Protein AF-A0A4R6L8A7-F1 (afdb_monomer)

Nearest PDB structures (foldseek):
  3oio-assembly1_A  TM=9.070E-01  e=4.771E-02  Chromobacterium violaceum
  3lsg-assembly2_D  TM=8.585E-01  e=1.446E-01  Fusobacterium nucleatum subsp. nucleatum
  7r3w-assembly3_C  TM=7.250E-01  e=1.287E-01  Salmonella enterica subsp. enterica serovar Typhimurium
  7r3w-assembly4_D  TM=7.366E-01  e=5.868E-01  Salmonella enterica subsp. enterica serovar Typhimurium

Organism: NCBI:txid43595

Secondary structure (DSSP, 8-state):
-HHHHHHHHHHHHHHHHHHHHH--GGGHHHHHHHHHHHHH---HHHHHHHHHHHHHHHHHHHHHHHHHHHHHHHHHHHHHHHHHTTS---HHHHHHHTTS-HHHHHHHHHHHHSS-HHHHHHHHHHHHHHHHHHHS--

pLDDT: mean 83.93, std 10.98, range [46.59, 96.19]

Sequence (138 aa):
MEVKLFYSNLLTNIFNSFKTLLQTEKYLEEYEYYYYSILNETALSKIEQLFYDFVKMILDNIKNSNQNHSKVLIDQALNYIESNYDQKISLENVANELNISKNYLCNVFKDEIGENTTTYINKLRVDKAKQLLLEKKL

Mean predicted aligned error: 10.34 Å

Solvent-accessible surface area (backbone atoms only — not comparable to full-atom values): 7883 Å² total; per-residue (Å²): 114,68,68,59,53,50,54,52,52,49,51,51,51,52,46,54,56,45,45,68,72,62,76,53,76,88,54,53,67,64,48,50,51,53,55,55,51,46,70,74,52,84,54,64,73,58,44,54,48,54,50,50,53,52,53,49,53,52,54,53,49,52,52,53,51,49,52,52,50,49,50,54,52,44,54,53,48,51,53,53,43,71,75,37,59,91,52,97,71,48,69,62,55,52,16,57,75,70,74,46,55,54,68,56,48,48,49,50,37,28,73,75,71,71,44,50,65,69,59,51,52,53,51,52,45,54,52,53,51,54,50,52,54,65,71,53,69,127

Radius of gyration: 23.97 Å; Cα contacts (8 Å, |Δi|>4): 63; chains: 1; bounding box: 62×23×65 Å

Foldseek 3Di:
DVVLVVLLVVLVVVVVVLCVVPVDPVCVVVSVVLNVQSNPDDDPVVNVVSSVVVVVVSVVVVVVVVLVVLVVLLVQLVVVLVVDLVDPDDLVNSCVVSVHDSVVQQVSCCVVVVDGPVVVSVVSVVVVVVVVVVVPDD

Structure (mmCIF, N/CA/C/O backbone):
data_AF-A0A4R6L8A7-F1
#
_entry.id   AF-A0A4R6L8A7-F1
#
loop_
_atom_site.group_PDB
_atom_site.id
_atom_site.type_symbol
_atom_site.label_atom_id
_atom_site.label_alt_id
_atom_site.label_comp_id
_atom_site.label_asym_id
_atom_site.label_entity_id
_atom_site.label_seq_id
_atom_site.pdbx_PDB_ins_code
_atom_site.Cartn_x
_atom_site.Cartn_y
_atom_site.Cartn_z
_atom_site.occupancy
_atom_site.B_iso_or_equiv
_atom_site.auth_seq_id
_atom_site.auth_comp_id
_atom_site.auth_asym_id
_atom_site.auth_atom_id
_atom_site.pdbx_PDB_model_num
ATOM 1 N N . MET A 1 1 ? 26.151 1.007 -34.332 1.00 61.69 1 MET A N 1
ATOM 2 C CA . MET A 1 1 ? 26.676 0.039 -33.341 1.00 61.69 1 MET A CA 1
ATOM 3 C C . MET A 1 1 ? 26.624 0.629 -31.932 1.00 61.69 1 MET A C 1
ATOM 5 O O . MET A 1 1 ? 26.043 0.002 -31.060 1.00 61.69 1 MET A O 1
ATOM 9 N N . GLU A 1 2 ? 27.102 1.860 -31.728 1.00 74.31 2 GLU A N 1
ATOM 10 C CA . GLU A 1 2 ? 27.113 2.542 -30.417 1.00 74.31 2 GLU A CA 1
ATOM 11 C C . GLU A 1 2 ? 25.723 2.797 -29.811 1.00 74.31 2 GLU A C 1
ATOM 13 O O . GLU A 1 2 ? 25.517 2.549 -28.628 1.00 74.31 2 GLU A O 1
ATOM 18 N N . VAL A 1 3 ? 24.736 3.197 -30.621 1.00 70.06 3 VAL A N 1
ATOM 19 C CA . VAL A 1 3 ? 23.371 3.478 -30.132 1.00 70.06 3 VAL A CA 1
ATOM 20 C C . VAL A 1 3 ? 22.707 2.229 -29.536 1.00 70.06 3 VAL A C 1
ATOM 22 O O . VAL A 1 3 ? 22.143 2.287 -28.449 1.00 70.06 3 VAL A O 1
ATOM 25 N N . LYS A 1 4 ? 22.831 1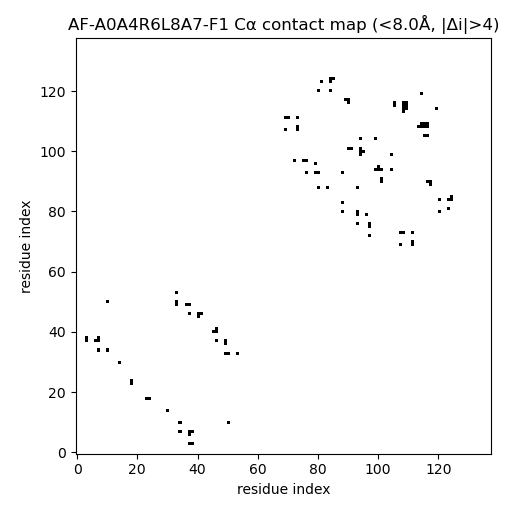.065 -30.189 1.00 68.62 4 LYS A N 1
ATOM 26 C CA . LYS A 1 4 ? 22.287 -0.203 -29.667 1.00 68.62 4 LYS A CA 1
ATOM 27 C C . LYS A 1 4 ? 22.945 -0.617 -28.351 1.00 68.62 4 LYS A C 1
ATOM 29 O O . LYS A 1 4 ? 22.259 -1.050 -27.431 1.00 68.62 4 LYS A O 1
ATOM 34 N N . LEU A 1 5 ? 24.269 -0.470 -28.269 1.00 73.56 5 LEU A N 1
ATOM 35 C CA . LEU A 1 5 ? 25.027 -0.752 -27.051 1.00 73.56 5 LEU A CA 1
ATOM 36 C C . LEU A 1 5 ? 24.579 0.157 -25.903 1.00 73.56 5 LEU A C 1
ATOM 38 O O . LEU A 1 5 ? 24.397 -0.323 -24.789 1.00 73.56 5 LEU A O 1
ATOM 42 N N . PHE A 1 6 ? 24.325 1.439 -26.181 1.00 80.06 6 PHE A N 1
ATOM 43 C CA . PHE A 1 6 ? 23.796 2.375 -25.193 1.00 80.06 6 PHE A CA 1
ATOM 44 C C . PHE A 1 6 ? 22.434 1.926 -24.639 1.00 80.06 6 PHE A C 1
ATOM 46 O O . PHE A 1 6 ? 22.303 1.783 -23.424 1.00 80.06 6 PHE A O 1
ATOM 53 N N . TYR A 1 7 ? 21.450 1.625 -25.497 1.00 72.06 7 TYR A N 1
ATOM 54 C CA . TYR A 1 7 ? 20.127 1.165 -25.041 1.00 72.06 7 TYR A CA 1
ATOM 55 C C . TYR A 1 7 ? 20.186 -0.188 -24.321 1.00 72.06 7 TYR A C 1
ATOM 57 O O . TYR A 1 7 ? 19.544 -0.349 -23.288 1.00 72.06 7 TYR A O 1
ATOM 65 N N . SER A 1 8 ? 20.993 -1.139 -24.801 1.00 70.44 8 SER A N 1
ATOM 66 C CA . SER A 1 8 ? 21.203 -2.432 -24.131 1.00 70.44 8 SER A CA 1
ATOM 67 C C . SER A 1 8 ? 21.784 -2.261 -22.724 1.00 70.44 8 SER A C 1
ATOM 69 O O . SER A 1 8 ? 21.304 -2.872 -21.766 1.00 70.44 8 SER A O 1
ATOM 71 N N . ASN A 1 9 ? 22.801 -1.407 -22.576 1.00 79.38 9 ASN A N 1
ATOM 72 C CA . ASN A 1 9 ? 23.407 -1.120 -21.276 1.00 79.38 9 ASN A CA 1
ATOM 73 C C . ASN A 1 9 ? 22.423 -0.399 -20.352 1.00 79.38 9 ASN A C 1
ATOM 75 O O . ASN A 1 9 ? 22.344 -0.713 -19.166 1.00 79.38 9 ASN A O 1
ATOM 79 N N . LEU A 1 10 ? 21.639 0.534 -20.896 1.00 79.50 10 LEU A N 1
ATOM 80 C CA . LEU A 1 10 ? 20.614 1.248 -20.147 1.00 79.50 10 LEU A CA 1
ATOM 81 C C . LEU A 1 10 ? 19.529 0.293 -19.630 1.00 79.50 10 LEU A C 1
ATOM 83 O O . LEU A 1 10 ? 19.220 0.330 -18.443 1.00 79.50 10 LEU A O 1
ATOM 87 N N . LEU A 1 11 ? 19.009 -0.602 -20.477 1.00 74.31 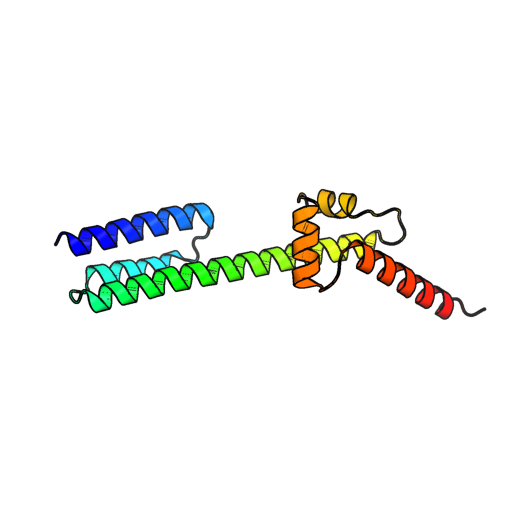11 LEU A N 1
ATOM 88 C CA . LEU A 1 11 ? 18.050 -1.642 -20.079 1.00 74.31 11 LEU A CA 1
ATOM 89 C C . LEU A 1 11 ? 18.614 -2.555 -18.996 1.00 74.31 11 LEU A C 1
ATOM 91 O O . LEU A 1 11 ? 17.932 -2.818 -18.013 1.00 74.31 11 LEU A O 1
ATOM 95 N N . THR A 1 12 ? 19.863 -2.999 -19.157 1.00 74.19 12 THR A N 1
ATOM 96 C CA . THR A 1 12 ? 20.536 -3.872 -18.187 1.00 74.19 12 THR A CA 1
ATOM 97 C C . THR A 1 12 ? 20.662 -3.185 -16.830 1.00 74.19 12 THR A C 1
ATOM 99 O O . THR A 1 12 ? 20.364 -3.782 -15.798 1.00 74.19 12 THR A O 1
ATOM 102 N N . ASN A 1 13 ? 21.046 -1.906 -16.818 1.00 80.38 13 ASN A N 1
ATOM 103 C CA . ASN A 1 13 ? 21.145 -1.124 -15.589 1.00 80.38 13 ASN A CA 1
ATOM 104 C C . ASN A 1 13 ? 19.778 -0.917 -14.935 1.00 80.38 13 ASN A C 1
ATOM 106 O O . ASN A 1 13 ? 19.635 -1.176 -13.743 1.00 80.38 13 ASN A O 1
ATOM 110 N N . ILE A 1 14 ? 18.771 -0.515 -15.717 1.00 77.31 14 ILE A N 1
ATOM 111 C CA . ILE A 1 14 ? 17.393 -0.344 -15.242 1.00 77.31 14 ILE A CA 1
ATOM 112 C C . ILE A 1 14 ? 16.888 -1.655 -14.634 1.00 77.31 14 ILE A C 1
ATOM 114 O O . ILE A 1 14 ? 16.425 -1.667 -13.495 1.00 77.31 14 ILE A O 1
ATOM 118 N N . PHE A 1 15 ? 17.040 -2.774 -15.339 1.00 72.19 15 PHE A N 1
ATOM 119 C CA . PHE A 1 15 ? 16.596 -4.077 -14.861 1.00 72.19 15 PHE A CA 1
ATOM 120 C C . PHE A 1 15 ? 17.325 -4.525 -13.597 1.00 72.19 15 PHE A C 1
ATOM 122 O O . PHE A 1 15 ? 16.676 -4.973 -12.659 1.00 72.19 15 PHE A O 1
ATOM 129 N N . ASN A 1 16 ? 18.645 -4.352 -13.515 1.00 70.88 16 ASN A N 1
ATOM 130 C CA . ASN A 1 16 ? 19.400 -4.680 -12.305 1.00 70.88 16 ASN A CA 1
ATOM 131 C C . ASN A 1 16 ? 18.957 -3.827 -11.104 1.00 70.88 16 ASN A C 1
ATOM 133 O O . ASN A 1 16 ? 18.794 -4.355 -9.998 1.00 70.88 16 ASN A O 1
ATOM 137 N N . SER A 1 17 ? 18.700 -2.530 -11.313 1.00 73.69 17 SER A N 1
ATOM 138 C CA . SER A 1 17 ? 18.144 -1.655 -10.276 1.00 73.69 17 SER A CA 1
ATOM 139 C C . SER A 1 17 ? 16.752 -2.116 -9.832 1.00 73.69 17 SER A C 1
ATOM 141 O O . SER A 1 17 ? 16.488 -2.190 -8.633 1.00 73.69 17 SER A O 1
ATOM 143 N N . PHE A 1 18 ? 15.883 -2.503 -10.769 1.00 69.75 18 PHE A N 1
ATOM 144 C CA . PHE A 1 18 ? 14.534 -2.979 -10.453 1.00 69.75 18 PHE A CA 1
ATOM 145 C C . PHE A 1 18 ? 14.505 -4.364 -9.812 1.00 69.75 18 PHE A C 1
ATOM 147 O O . PHE A 1 18 ? 13.778 -4.560 -8.843 1.00 69.75 18 PHE A O 1
ATOM 154 N N . LYS A 1 19 ? 15.328 -5.306 -10.278 1.00 67.00 19 LYS A N 1
ATOM 155 C CA . LYS A 1 19 ? 15.486 -6.638 -9.679 1.00 67.00 19 LYS A CA 1
ATOM 156 C C . LYS A 1 19 ? 15.902 -6.534 -8.213 1.00 67.00 19 LYS A C 1
ATOM 158 O O . LYS A 1 19 ? 15.356 -7.237 -7.368 1.00 67.00 19 LYS A O 1
ATOM 163 N N . THR A 1 20 ? 16.823 -5.617 -7.912 1.00 65.88 20 THR A N 1
ATOM 164 C CA . THR A 1 20 ? 17.252 -5.329 -6.536 1.00 65.88 20 THR A CA 1
ATOM 165 C C . THR A 1 20 ? 16.103 -4.769 -5.692 1.00 65.88 20 THR A C 1
ATOM 167 O O . THR A 1 20 ? 15.948 -5.150 -4.535 1.00 65.88 20 THR A O 1
ATOM 170 N N . LEU A 1 21 ? 15.280 -3.889 -6.269 1.00 62.53 21 LEU A N 1
ATOM 171 C CA . LEU A 1 21 ? 14.192 -3.205 -5.566 1.00 62.53 21 LEU A CA 1
ATOM 172 C C . LEU A 1 21 ? 12.950 -4.088 -5.348 1.00 62.53 21 LEU A C 1
ATOM 174 O O . LEU A 1 21 ? 12.277 -3.951 -4.333 1.00 62.53 21 LEU A O 1
ATOM 178 N N . LEU A 1 22 ? 12.646 -4.988 -6.287 1.00 59.16 22 LEU A N 1
ATOM 179 C CA . LEU A 1 22 ? 11.411 -5.779 -6.295 1.00 59.16 22 LEU A CA 1
ATOM 180 C C . LEU A 1 22 ? 11.588 -7.226 -5.816 1.00 59.16 22 LEU A C 1
ATOM 182 O O . LEU A 1 22 ? 10.581 -7.915 -5.691 1.00 59.16 22 LEU A O 1
ATOM 186 N N . GLN A 1 23 ? 12.818 -7.701 -5.577 1.00 59.94 23 GLN A N 1
ATOM 187 C CA . GLN A 1 23 ? 13.136 -9.041 -5.041 1.00 59.94 23 GLN A CA 1
ATOM 188 C C . GLN A 1 23 ? 12.358 -10.210 -5.690 1.00 59.94 23 GLN A C 1
ATOM 190 O O . GLN A 1 23 ? 12.026 -11.190 -5.028 1.00 59.94 23 GLN A O 1
ATOM 195 N N . THR A 1 24 ? 12.016 -10.119 -6.976 1.00 58.66 24 THR A N 1
ATOM 196 C CA . THR A 1 24 ? 11.054 -11.033 -7.614 1.00 58.66 24 THR A CA 1
ATOM 197 C C . THR A 1 24 ? 11.592 -11.601 -8.922 1.00 58.66 24 THR A C 1
ATOM 199 O O . THR A 1 24 ? 11.956 -10.868 -9.838 1.00 58.66 24 THR A O 1
ATOM 202 N N . GLU A 1 25 ? 11.598 -12.933 -9.027 1.00 60.53 25 GLU A N 1
ATOM 203 C CA . GLU A 1 25 ? 11.981 -13.676 -10.242 1.00 60.53 25 GLU A CA 1
ATOM 204 C C . GLU A 1 25 ? 10.907 -13.629 -11.340 1.00 60.53 25 GLU A C 1
ATOM 206 O O . GLU A 1 25 ? 11.200 -13.867 -12.507 1.00 60.53 25 GLU A O 1
ATOM 211 N N . LYS A 1 26 ? 9.675 -13.245 -10.979 1.00 65.06 26 LYS A N 1
ATOM 212 C CA . LYS A 1 26 ? 8.489 -13.199 -11.851 1.00 65.06 26 LYS A CA 1
ATOM 213 C C . LYS A 1 26 ? 8.676 -12.386 -13.145 1.00 65.06 26 LYS A C 1
ATOM 215 O O . LYS A 1 26 ? 7.949 -12.610 -14.102 1.00 65.06 26 LYS A O 1
ATOM 220 N N . TYR A 1 27 ? 9.630 -11.458 -13.180 1.00 66.62 27 TYR A N 1
ATOM 221 C CA . TYR A 1 27 ? 9.797 -10.486 -14.268 1.00 66.62 27 TYR A CA 1
ATOM 222 C C . TYR A 1 27 ? 10.979 -10.790 -15.206 1.00 66.62 27 TYR A C 1
ATOM 224 O O . TYR A 1 27 ? 11.301 -9.977 -16.072 1.00 66.62 27 TYR A O 1
ATOM 232 N N . LEU A 1 28 ? 11.648 -11.937 -15.030 1.00 67.44 28 LEU A N 1
ATOM 233 C CA . LEU A 1 28 ? 12.799 -12.334 -15.852 1.00 67.44 28 LEU A CA 1
ATOM 234 C C . LEU A 1 28 ? 12.414 -12.583 -17.319 1.00 67.44 28 LEU A C 1
ATOM 236 O O . LEU A 1 28 ? 13.098 -12.082 -18.208 1.00 67.44 28 LEU A O 1
ATOM 240 N N . GLU A 1 29 ? 11.300 -13.272 -17.577 1.00 71.62 29 GLU A N 1
ATOM 241 C CA . GLU A 1 29 ? 10.846 -13.592 -18.942 1.00 71.62 29 GLU A CA 1
ATOM 242 C C . GLU A 1 29 ? 10.456 -12.336 -19.739 1.00 71.62 29 GLU A C 1
ATOM 244 O O . GLU A 1 29 ? 10.831 -12.175 -20.902 1.00 71.62 29 GLU A O 1
ATOM 249 N N . GLU A 1 30 ? 9.749 -11.400 -19.098 1.00 74.69 30 GLU A N 1
ATOM 250 C CA . GLU A 1 30 ? 9.364 -10.124 -19.712 1.00 74.69 30 GLU A CA 1
ATOM 251 C C . GLU A 1 30 ? 10.602 -9.284 -20.054 1.00 74.69 30 GLU A C 1
ATOM 253 O O . GLU A 1 30 ? 10.678 -8.697 -21.132 1.00 74.69 30 GLU A O 1
ATOM 258 N N . TYR A 1 31 ? 11.613 -9.263 -19.181 1.00 77.56 31 TYR A N 1
ATOM 259 C CA . TYR A 1 31 ? 12.869 -8.567 -19.454 1.00 77.56 31 TYR A CA 1
ATOM 260 C C . TYR A 1 31 ? 13.639 -9.171 -20.628 1.00 77.56 31 TYR A C 1
ATOM 262 O O . TYR A 1 31 ? 14.106 -8.429 -21.496 1.00 77.56 31 TYR A O 1
ATOM 270 N N . GLU A 1 32 ? 13.754 -10.499 -20.675 1.00 78.56 32 GLU A N 1
ATOM 271 C CA . GLU A 1 32 ? 14.417 -11.186 -21.781 1.00 78.56 32 GLU A CA 1
ATOM 272 C C . GLU A 1 32 ? 13.759 -10.829 -23.117 1.00 78.56 32 GLU A C 1
ATOM 274 O O . GLU A 1 32 ? 14.464 -10.493 -24.071 1.00 78.56 32 GLU A O 1
ATOM 279 N N . TYR A 1 33 ? 12.424 -10.776 -23.174 1.00 85.94 33 TYR A N 1
ATOM 280 C CA . TYR A 1 33 ? 11.703 -10.331 -24.368 1.00 85.94 33 TYR A CA 1
ATOM 281 C C . TYR A 1 33 ? 12.147 -8.939 -24.849 1.00 85.94 33 TYR A C 1
ATOM 283 O O . TYR A 1 33 ? 12.493 -8.779 -26.026 1.00 85.94 33 TYR A O 1
ATOM 291 N N . TYR A 1 34 ? 12.179 -7.931 -23.969 1.00 83.88 34 TYR A N 1
ATOM 292 C CA . TYR A 1 34 ? 12.578 -6.569 -24.353 1.00 83.88 34 TYR A CA 1
ATOM 293 C C . TYR A 1 34 ? 14.063 -6.481 -24.718 1.00 83.88 34 TYR A C 1
ATOM 295 O O . TYR A 1 34 ? 14.414 -5.810 -25.692 1.00 83.88 34 TYR A O 1
ATOM 303 N N . TYR A 1 35 ? 14.928 -7.193 -23.993 1.00 80.75 35 TYR A N 1
ATOM 304 C CA . TYR A 1 35 ? 16.359 -7.266 -24.276 1.00 80.75 35 TYR A CA 1
ATOM 305 C C . TYR A 1 35 ? 16.628 -7.838 -25.676 1.00 80.75 35 TYR A C 1
ATOM 307 O O . TYR A 1 35 ? 17.284 -7.193 -26.499 1.00 80.75 35 TYR A O 1
ATOM 315 N N . TYR A 1 36 ? 16.054 -9.003 -25.997 1.00 82.81 36 TYR A N 1
ATOM 316 C CA . TYR A 1 36 ? 16.217 -9.627 -27.312 1.00 82.81 36 TYR A CA 1
ATOM 317 C C . TYR A 1 36 ? 15.549 -8.823 -28.433 1.00 82.81 36 TYR A C 1
ATOM 319 O O . TYR A 1 36 ? 16.106 -8.728 -29.530 1.00 82.81 36 TYR A O 1
ATOM 327 N N . SER A 1 37 ? 14.394 -8.203 -28.177 1.00 85.56 37 SER A N 1
ATOM 328 C CA . SER A 1 37 ? 13.712 -7.359 -29.167 1.00 85.56 37 SER A CA 1
ATOM 329 C C . SER A 1 37 ? 14.550 -6.131 -29.536 1.00 85.56 37 SER A C 1
ATOM 331 O O . SER A 1 37 ? 14.670 -5.798 -30.712 1.00 85.56 37 SER A O 1
ATOM 333 N N . ILE A 1 38 ? 15.199 -5.490 -28.558 1.00 81.38 38 ILE A N 1
ATOM 334 C CA . ILE A 1 38 ? 16.028 -4.297 -28.789 1.00 81.38 38 ILE A CA 1
ATOM 335 C C . ILE A 1 38 ? 17.370 -4.642 -29.449 1.00 81.38 38 ILE A C 1
ATOM 337 O O . ILE A 1 38 ? 17.841 -3.891 -30.306 1.00 81.38 38 ILE A O 1
ATOM 341 N N . LEU A 1 39 ? 17.974 -5.789 -29.122 1.00 80.00 39 LEU A N 1
ATOM 342 C CA . LEU A 1 39 ? 19.200 -6.242 -29.791 1.00 80.00 39 LEU A CA 1
ATOM 343 C C . LEU A 1 39 ? 18.987 -6.493 -31.293 1.00 80.00 39 LEU A C 1
ATOM 345 O O . LEU A 1 39 ? 19.816 -6.085 -32.121 1.00 80.00 39 LEU A O 1
ATOM 349 N N . ASN A 1 40 ? 17.866 -7.128 -31.642 1.00 84.00 40 ASN A N 1
ATOM 350 C CA . 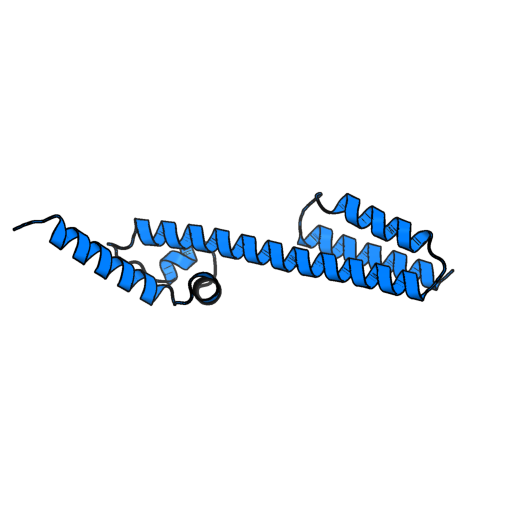ASN A 1 40 ? 17.563 -7.539 -33.013 1.00 84.00 40 ASN A CA 1
ATOM 351 C C . ASN A 1 40 ? 16.946 -6.425 -33.876 1.00 84.00 40 ASN A C 1
ATOM 353 O O . ASN A 1 40 ? 16.999 -6.506 -35.102 1.00 84.00 40 ASN A O 1
ATOM 357 N N . GLU A 1 41 ? 16.430 -5.354 -33.277 1.00 83.50 41 GLU A N 1
ATOM 358 C CA . GLU A 1 41 ? 15.814 -4.243 -34.007 1.00 83.50 41 GLU A CA 1
ATOM 359 C C . GLU A 1 41 ? 16.851 -3.266 -34.587 1.00 83.50 41 GLU A C 1
ATOM 361 O O . GLU A 1 41 ? 17.899 -3.026 -33.995 1.00 83.50 41 GLU A O 1
ATOM 366 N N . THR A 1 42 ? 16.595 -2.686 -35.760 1.00 82.50 42 THR A N 1
ATOM 367 C CA . THR A 1 42 ? 17.492 -1.723 -36.432 1.00 82.50 42 THR A CA 1
ATOM 368 C C . THR A 1 42 ? 16.891 -0.331 -36.578 1.00 82.50 42 THR A C 1
ATOM 370 O O . THR A 1 42 ? 17.642 0.643 -36.657 1.00 82.50 42 THR A O 1
ATOM 373 N N . ALA A 1 43 ? 15.563 -0.219 -36.565 1.00 87.94 43 ALA A N 1
ATOM 374 C CA . ALA A 1 43 ? 14.869 1.053 -36.620 1.00 87.94 43 ALA A CA 1
ATOM 375 C C . ALA A 1 43 ? 14.881 1.733 -35.245 1.00 87.94 43 ALA A C 1
ATOM 377 O O . ALA A 1 43 ? 14.325 1.215 -34.275 1.00 87.94 43 ALA A O 1
ATOM 378 N N . LEU A 1 44 ? 15.473 2.930 -35.170 1.00 81.75 44 LEU A N 1
ATOM 379 C CA . LEU A 1 44 ? 15.553 3.703 -33.925 1.00 81.75 44 LEU A CA 1
ATOM 380 C C . LEU A 1 44 ? 14.168 3.962 -33.318 1.00 81.75 44 LEU A C 1
ATOM 382 O O . LEU A 1 44 ? 13.980 3.738 -32.130 1.00 81.75 44 LEU A O 1
ATOM 386 N N . SER A 1 45 ? 13.186 4.329 -34.141 1.00 87.06 45 SER A N 1
ATOM 387 C CA . SER A 1 45 ? 11.809 4.572 -33.692 1.00 87.06 45 SER A CA 1
ATOM 388 C C . SER A 1 45 ? 11.181 3.354 -33.011 1.00 87.06 45 SER A C 1
ATOM 390 O O . SER A 1 45 ? 10.415 3.486 -32.058 1.00 87.06 45 SER A O 1
ATOM 392 N N . LYS A 1 46 ? 11.516 2.143 -33.470 1.00 86.88 46 LYS A N 1
ATOM 393 C CA . LYS A 1 46 ? 11.009 0.911 -32.870 1.00 86.88 46 LYS A CA 1
ATOM 394 C C . LYS A 1 46 ? 11.735 0.576 -31.567 1.00 86.88 46 LYS A C 1
ATOM 396 O O . LYS A 1 46 ? 11.085 0.126 -30.628 1.00 86.88 46 LYS A O 1
ATOM 401 N N . ILE A 1 47 ? 13.037 0.856 -31.484 1.00 83.62 47 ILE A N 1
ATOM 402 C CA . ILE A 1 47 ? 13.817 0.751 -30.239 1.00 83.62 47 ILE A CA 1
ATOM 403 C C . ILE A 1 47 ? 13.272 1.716 -29.178 1.00 83.62 47 ILE A C 1
ATOM 405 O O . ILE A 1 47 ? 13.066 1.310 -28.036 1.00 83.62 47 ILE A O 1
ATOM 409 N N . GLU A 1 48 ? 12.988 2.965 -29.553 1.00 84.19 48 GLU A N 1
ATOM 410 C CA . GLU A 1 48 ? 12.391 3.967 -28.661 1.00 84.19 48 GLU A CA 1
ATOM 411 C C . GLU A 1 48 ? 11.033 3.508 -28.127 1.00 84.19 48 GLU A C 1
ATOM 413 O O . GLU A 1 48 ? 10.785 3.585 -26.923 1.00 84.19 48 GLU A O 1
ATOM 418 N N . GLN A 1 49 ? 10.182 2.962 -29.001 1.00 88.12 49 GLN A N 1
ATOM 419 C CA . GLN A 1 49 ? 8.880 2.437 -28.599 1.00 88.12 49 GLN A CA 1
ATOM 420 C C . GLN A 1 49 ? 9.009 1.254 -27.628 1.00 88.12 49 GLN A C 1
ATOM 422 O O . GLN A 1 49 ? 8.360 1.246 -26.586 1.00 88.12 49 GLN A O 1
ATOM 427 N N . LEU A 1 50 ? 9.877 0.282 -27.932 1.00 86.50 50 LEU A N 1
ATOM 428 C CA . LEU A 1 50 ? 10.117 -0.875 -27.060 1.00 86.50 50 LEU A CA 1
ATOM 429 C C . LEU A 1 50 ? 10.631 -0.448 -25.679 1.00 86.50 50 LEU A C 1
ATOM 431 O O . LEU A 1 50 ? 10.220 -1.007 -24.665 1.00 86.50 50 LEU A O 1
ATOM 435 N N . PHE A 1 51 ? 11.502 0.561 -25.630 1.00 82.00 51 PHE A N 1
ATOM 436 C CA . PHE A 1 51 ? 12.000 1.108 -24.373 1.00 82.00 51 PHE A CA 1
ATOM 437 C C . PHE A 1 51 ? 10.893 1.805 -23.570 1.00 82.00 51 PHE A C 1
ATOM 439 O O . PHE A 1 51 ? 10.786 1.602 -22.360 1.00 82.00 51 PHE A O 1
ATOM 446 N N . TYR A 1 52 ? 10.051 2.601 -24.234 1.00 86.50 52 TYR A N 1
ATOM 447 C CA . TYR A 1 52 ? 8.903 3.243 -23.597 1.00 86.50 52 TYR A CA 1
ATOM 448 C C . TYR A 1 52 ? 7.944 2.212 -22.986 1.00 86.50 52 TYR A C 1
ATOM 450 O O . TYR A 1 52 ? 7.559 2.344 -21.822 1.00 86.50 52 TYR A O 1
ATOM 458 N N . ASP A 1 53 ? 7.601 1.169 -23.744 1.00 89.19 53 ASP A N 1
ATOM 459 C CA . ASP A 1 53 ? 6.684 0.117 -23.301 1.00 89.19 53 ASP A CA 1
ATOM 460 C C . ASP A 1 53 ? 7.248 -0.646 -22.091 1.00 89.19 53 ASP A C 1
ATOM 462 O O . ASP A 1 53 ? 6.530 -0.877 -21.115 1.00 89.19 53 ASP A O 1
ATOM 466 N N . PHE A 1 54 ? 8.555 -0.933 -22.093 1.00 82.88 54 PHE A N 1
ATOM 467 C CA . PHE A 1 54 ? 9.251 -1.540 -20.957 1.00 82.88 54 PHE A CA 1
ATOM 468 C C . PHE A 1 54 ? 9.176 -0.678 -19.688 1.00 82.88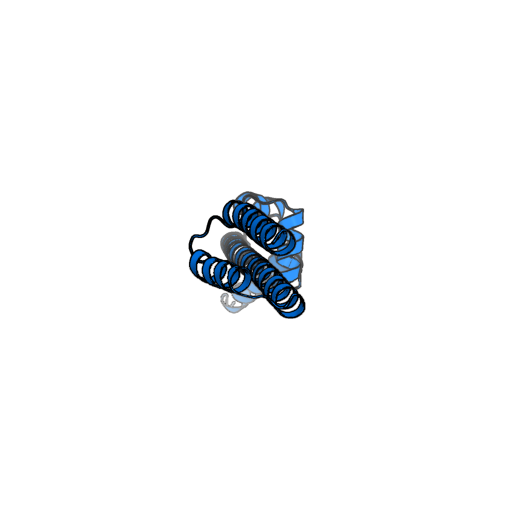 54 PHE A C 1
ATOM 470 O O . PHE A 1 54 ? 8.797 -1.166 -18.621 1.00 82.88 54 PHE A O 1
ATOM 477 N N . VAL A 1 55 ? 9.495 0.618 -19.787 1.00 82.38 55 VAL A N 1
ATOM 478 C CA . VAL A 1 55 ? 9.426 1.537 -18.637 1.00 82.38 55 VAL A CA 1
ATOM 479 C C . VAL A 1 55 ? 7.992 1.654 -18.121 1.00 82.38 55 VAL A C 1
ATOM 481 O O . VAL A 1 55 ? 7.770 1.624 -16.910 1.00 82.38 55 VAL A O 1
ATOM 484 N N . LYS A 1 56 ? 7.007 1.752 -19.017 1.00 86.56 56 LYS A N 1
ATOM 485 C CA . LYS A 1 56 ? 5.593 1.839 -18.646 1.00 86.56 56 LYS A CA 1
ATOM 486 C C . LYS A 1 56 ? 5.124 0.595 -17.890 1.00 86.56 56 LYS A C 1
ATOM 488 O O . LYS A 1 56 ? 4.530 0.730 -16.824 1.00 86.56 56 LYS A O 1
ATOM 493 N N . MET A 1 57 ? 5.454 -0.592 -18.395 1.00 84.69 57 MET A N 1
ATOM 494 C CA . MET A 1 57 ? 5.163 -1.868 -17.737 1.00 84.69 57 MET A CA 1
ATOM 495 C C . MET A 1 57 ? 5.733 -1.912 -16.313 1.00 84.69 57 MET A C 1
ATOM 497 O O . MET A 1 57 ? 5.027 -2.274 -15.372 1.00 84.69 57 MET A O 1
ATOM 501 N N . ILE A 1 58 ? 6.986 -1.484 -16.129 1.00 79.31 58 ILE A N 1
ATOM 502 C CA . ILE A 1 58 ? 7.606 -1.410 -14.801 1.00 79.31 58 ILE A CA 1
ATOM 503 C C . ILE A 1 58 ? 6.831 -0.464 -13.876 1.00 79.31 58 ILE A C 1
ATOM 505 O O . ILE A 1 58 ? 6.533 -0.823 -12.737 1.00 79.31 58 ILE A O 1
ATOM 509 N N . LEU A 1 59 ? 6.489 0.737 -14.349 1.00 81.56 59 LEU A N 1
ATOM 510 C CA . LEU A 1 59 ? 5.757 1.722 -13.548 1.00 81.56 59 LEU A CA 1
ATOM 511 C C . LEU A 1 59 ? 4.381 1.207 -13.116 1.00 81.56 59 LEU A C 1
ATOM 513 O O . LEU A 1 59 ? 3.978 1.419 -11.970 1.00 81.56 59 LEU A O 1
ATOM 517 N N . ASP A 1 60 ? 3.673 0.523 -14.009 1.00 83.38 60 ASP A N 1
ATOM 518 C CA . ASP A 1 60 ? 2.369 -0.060 -13.707 1.00 83.38 60 ASP A CA 1
ATOM 519 C C . ASP A 1 60 ? 2.500 -1.203 -12.687 1.00 83.38 60 ASP A C 1
ATOM 521 O O . ASP A 1 60 ? 1.719 -1.280 -11.737 1.00 83.38 60 ASP A O 1
ATOM 525 N N . ASN A 1 61 ? 3.551 -2.020 -12.785 1.00 77.25 61 ASN A N 1
ATOM 526 C CA . ASN A 1 61 ? 3.833 -3.074 -11.811 1.00 77.25 61 ASN A CA 1
ATOM 527 C C . ASN A 1 61 ? 4.156 -2.527 -10.410 1.00 77.25 61 ASN A C 1
ATOM 529 O O . ASN A 1 61 ? 3.648 -3.064 -9.426 1.00 77.25 61 ASN A O 1
ATOM 533 N N . ILE A 1 62 ? 4.920 -1.434 -10.300 1.00 75.38 62 ILE A N 1
ATOM 534 C CA . ILE A 1 62 ? 5.192 -0.768 -9.009 1.00 75.38 62 ILE A CA 1
ATOM 535 C C . ILE A 1 62 ? 3.904 -0.218 -8.392 1.00 75.38 62 ILE A C 1
ATOM 537 O O . ILE A 1 62 ? 3.681 -0.324 -7.185 1.00 75.38 62 ILE A O 1
ATOM 541 N N . LYS A 1 63 ? 3.033 0.384 -9.208 1.00 77.62 63 LYS A N 1
ATOM 542 C CA . LYS A 1 63 ? 1.735 0.870 -8.724 1.00 77.62 63 LYS A CA 1
ATOM 543 C C . LYS A 1 63 ? 0.887 -0.282 -8.198 1.00 77.62 63 LYS A C 1
ATOM 545 O O . LYS A 1 63 ? 0.353 -0.177 -7.097 1.00 77.62 63 LYS A O 1
ATOM 550 N N . ASN A 1 64 ? 0.821 -1.385 -8.937 1.00 73.88 64 ASN A N 1
ATOM 551 C CA . ASN A 1 64 ? 0.058 -2.564 -8.538 1.00 73.88 64 ASN A CA 1
ATOM 552 C C . ASN A 1 64 ? 0.626 -3.215 -7.265 1.00 73.88 64 ASN A C 1
ATOM 554 O O . ASN A 1 64 ? -0.141 -3.618 -6.392 1.00 73.88 64 ASN A O 1
ATOM 558 N N . SER A 1 65 ? 1.954 -3.284 -7.107 1.00 71.25 65 SER A N 1
ATOM 559 C CA . SER A 1 65 ? 2.569 -3.807 -5.879 1.00 71.25 65 SER A CA 1
ATOM 560 C C . SER A 1 65 ? 2.288 -2.914 -4.674 1.00 71.25 65 SER A C 1
ATOM 562 O O . SER A 1 65 ? 1.948 -3.426 -3.610 1.00 71.25 65 SER A O 1
ATOM 564 N N . ASN A 1 66 ? 2.369 -1.590 -4.841 1.00 70.19 66 ASN A N 1
ATOM 565 C CA . ASN A 1 66 ? 2.073 -0.638 -3.771 1.00 70.19 66 ASN A CA 1
ATOM 566 C C . ASN A 1 66 ? 0.597 -0.679 -3.365 1.00 70.19 66 ASN A C 1
ATOM 568 O O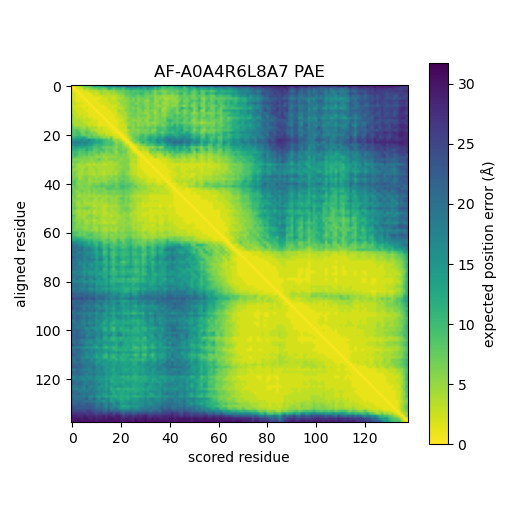 . ASN A 1 66 ? 0.308 -0.669 -2.176 1.00 70.19 66 ASN A O 1
ATOM 572 N N . GLN A 1 67 ? -0.330 -0.789 -4.322 1.00 73.62 67 GLN A N 1
ATOM 573 C CA . GLN A 1 67 ? -1.756 -0.956 -4.024 1.00 73.62 67 GLN A CA 1
ATOM 574 C C . GLN A 1 67 ? -2.032 -2.262 -3.275 1.00 73.62 67 GLN A C 1
ATOM 576 O O . GLN A 1 67 ? -2.775 -2.269 -2.299 1.00 73.62 67 GLN A O 1
ATOM 581 N N . ASN A 1 68 ? -1.404 -3.368 -3.682 1.00 77.06 68 ASN A N 1
ATOM 582 C CA . ASN A 1 68 ? -1.543 -4.635 -2.965 1.00 77.06 68 ASN A CA 1
ATOM 583 C C . ASN A 1 68 ? -0.969 -4.548 -1.545 1.00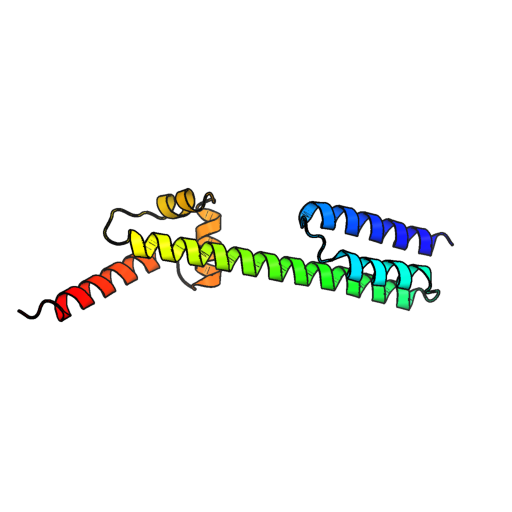 77.06 68 ASN A C 1
ATOM 585 O O . ASN A 1 68 ? -1.585 -5.053 -0.612 1.00 77.06 68 ASN A O 1
ATOM 589 N N . HIS A 1 69 ? 0.173 -3.880 -1.364 1.00 81.62 69 HIS A N 1
ATOM 590 C CA . HIS A 1 69 ? 0.757 -3.669 -0.042 1.00 81.62 69 HIS A CA 1
ATOM 591 C C . HIS A 1 69 ? -0.136 -2.793 0.847 1.00 81.62 69 HIS A C 1
ATOM 593 O O . HIS A 1 69 ? -0.413 -3.176 1.980 1.00 81.62 69 HIS A O 1
ATOM 599 N N . SER A 1 70 ? -0.649 -1.676 0.319 1.00 85.81 70 SER A N 1
ATOM 600 C CA . SER A 1 70 ? -1.612 -0.813 1.010 1.00 85.81 70 SER A CA 1
ATOM 601 C C . SER A 1 70 ? -2.854 -1.587 1.449 1.00 85.81 70 SER A C 1
ATOM 603 O O . SER A 1 70 ? -3.236 -1.496 2.611 1.00 85.81 70 SER A O 1
ATOM 605 N N . LYS A 1 71 ? -3.440 -2.412 0.572 1.00 87.31 71 LYS A N 1
ATOM 606 C CA . LYS A 1 71 ? -4.598 -3.252 0.919 1.00 87.31 71 LYS A CA 1
ATOM 607 C C . LYS A 1 71 ? -4.293 -4.233 2.045 1.00 87.31 71 LYS A C 1
ATOM 609 O O . LYS A 1 71 ? -5.041 -4.287 3.013 1.00 87.31 71 LYS A O 1
ATOM 614 N N . VAL A 1 72 ? -3.168 -4.947 1.964 1.00 89.06 72 VAL A N 1
ATOM 615 C CA . VAL A 1 72 ? -2.748 -5.885 3.020 1.00 89.06 72 VAL A CA 1
ATOM 616 C C . VAL A 1 72 ? -2.547 -5.163 4.354 1.00 89.06 72 VAL A C 1
ATOM 618 O O . VAL A 1 72 ? -3.005 -5.651 5.387 1.00 89.06 72 VAL A O 1
ATOM 621 N N . LEU A 1 73 ? -1.904 -3.991 4.344 1.00 92.12 73 LEU A N 1
ATOM 622 C CA . LEU A 1 73 ? -1.746 -3.169 5.546 1.00 92.12 73 LEU A CA 1
ATOM 623 C C . LEU A 1 73 ? -3.101 -2.738 6.113 1.00 92.12 73 LEU A C 1
ATOM 625 O O . LEU A 1 73 ? -3.290 -2.735 7.325 1.00 92.12 73 LEU A O 1
ATOM 629 N N . ILE A 1 74 ? -4.058 -2.389 5.260 1.00 94.69 74 ILE A N 1
ATOM 630 C CA . ILE A 1 74 ? -5.387 -1.977 5.706 1.00 94.69 74 ILE A CA 1
ATOM 631 C C . ILE A 1 74 ? -6.182 -3.130 6.285 1.00 94.69 74 ILE A C 1
ATOM 633 O O . ILE A 1 74 ? -6.750 -2.963 7.361 1.00 94.69 74 ILE A O 1
ATOM 637 N N . ASP A 1 75 ? -6.146 -4.306 5.673 1.00 93.94 75 ASP A N 1
ATOM 638 C CA . ASP A 1 75 ? -6.785 -5.493 6.238 1.00 93.94 75 ASP A CA 1
ATOM 639 C C . ASP A 1 75 ? -6.210 -5.818 7.629 1.00 93.94 75 ASP A C 1
ATOM 641 O O . ASP A 1 75 ? -6.952 -6.093 8.573 1.00 93.94 75 ASP A O 1
ATOM 645 N N . GLN A 1 76 ? -4.888 -5.705 7.802 1.00 94.75 76 GLN A N 1
ATOM 646 C CA . GLN A 1 76 ? -4.236 -5.859 9.108 1.00 94.75 76 GLN A CA 1
ATOM 647 C C . GLN A 1 76 ? -4.690 -4.793 10.115 1.00 94.75 76 GLN A C 1
ATOM 649 O O . GLN A 1 76 ? -5.021 -5.126 11.256 1.00 94.75 76 GLN A O 1
ATOM 654 N N . ALA A 1 77 ? -4.750 -3.525 9.699 1.00 95.69 77 ALA A N 1
ATOM 655 C CA . ALA A 1 77 ? -5.206 -2.429 10.548 1.00 95.69 77 ALA A CA 1
ATOM 656 C C . ALA A 1 77 ? -6.661 -2.630 10.993 1.00 95.69 77 ALA A C 1
ATOM 658 O O . ALA A 1 77 ? -6.971 -2.459 12.172 1.00 95.69 77 ALA A O 1
ATOM 659 N N . LEU A 1 78 ? -7.548 -3.011 10.069 1.00 95.56 78 LEU A N 1
ATOM 660 C CA . LEU A 1 78 ? -8.960 -3.266 10.343 1.00 95.56 78 LEU A CA 1
ATOM 661 C C . LEU A 1 78 ? -9.136 -4.429 11.320 1.00 95.56 78 LEU A C 1
ATOM 663 O O . LEU A 1 78 ? -9.859 -4.274 12.302 1.00 95.56 78 LEU A O 1
ATOM 667 N N . ASN A 1 79 ? -8.422 -5.538 11.116 1.00 96.00 79 ASN A N 1
ATOM 668 C CA . ASN A 1 79 ? -8.460 -6.694 12.015 1.00 96.00 79 ASN A CA 1
ATOM 669 C C . ASN A 1 79 ? -7.998 -6.337 13.433 1.00 96.00 79 ASN A C 1
ATOM 671 O O . ASN A 1 79 ? -8.635 -6.719 14.420 1.00 96.00 79 ASN A O 1
ATOM 675 N N . TYR A 1 80 ? -6.909 -5.573 13.549 1.00 96.19 80 TYR A N 1
ATOM 676 C CA . TYR A 1 80 ? -6.419 -5.113 14.843 1.00 96.19 80 TYR A CA 1
ATOM 677 C C . TYR A 1 80 ? -7.425 -4.182 15.527 1.00 96.19 80 TYR A C 1
ATOM 679 O O . TYR A 1 80 ? -7.707 -4.342 16.716 1.00 96.19 80 TYR A O 1
ATOM 687 N N . ILE A 1 81 ? -8.008 -3.238 14.784 1.00 95.75 81 ILE A N 1
ATOM 688 C CA . ILE A 1 81 ? -9.030 -2.324 15.304 1.00 95.75 81 ILE A CA 1
ATOM 689 C C . ILE A 1 81 ? -10.267 -3.099 15.761 1.00 95.75 81 ILE A C 1
ATOM 691 O O . ILE A 1 81 ? -10.746 -2.863 16.867 1.00 95.75 81 ILE A O 1
ATOM 695 N N . GLU A 1 82 ? -10.776 -4.031 14.958 1.00 94.62 82 GLU A N 1
ATOM 696 C CA . GLU A 1 82 ? -11.964 -4.817 15.300 1.00 94.62 82 GLU A CA 1
ATOM 697 C C . GLU A 1 82 ? -11.737 -5.742 16.502 1.00 94.62 82 GLU A C 1
ATOM 699 O O . GLU A 1 82 ? -12.663 -5.989 17.270 1.00 94.62 82 GLU A O 1
ATOM 704 N N . SER A 1 83 ? -10.505 -6.189 16.730 1.00 94.44 83 SER A N 1
ATOM 705 C CA . SER A 1 83 ? -10.171 -7.016 17.894 1.00 94.44 83 SER A CA 1
ATOM 706 C C . SER A 1 83 ? -9.951 -6.208 19.181 1.00 94.44 83 SER A C 1
ATOM 708 O O . SER A 1 83 ? -9.942 -6.788 20.261 1.00 94.44 83 SER A O 1
ATOM 710 N N . ASN A 1 84 ? -9.759 -4.885 19.083 1.00 95.00 84 ASN A N 1
ATOM 711 C CA . ASN A 1 84 ? -9.344 -4.033 20.208 1.00 95.00 84 ASN A CA 1
ATOM 712 C C . ASN A 1 84 ? -10.191 -2.751 20.372 1.00 95.00 84 ASN A C 1
ATOM 714 O O . ASN A 1 84 ? -9.817 -1.849 21.129 1.00 95.00 84 ASN A O 1
ATOM 718 N N . TYR A 1 85 ? -11.312 -2.615 19.652 1.00 93.44 85 TYR A N 1
ATOM 719 C CA . TYR A 1 85 ? -12.114 -1.380 19.636 1.00 93.44 85 TYR A CA 1
ATOM 720 C C . TYR A 1 85 ? -12.687 -1.016 21.011 1.00 93.44 85 TYR A C 1
ATOM 722 O O . TYR A 1 85 ? -12.928 0.161 21.285 1.00 93.44 85 TYR A O 1
ATOM 730 N N . ASP A 1 86 ? -12.918 -2.002 21.869 1.00 90.94 86 ASP A N 1
ATOM 731 C CA . ASP A 1 86 ? -13.460 -1.869 23.222 1.00 90.94 86 ASP A CA 1
ATOM 732 C C . ASP A 1 86 ? -12.411 -1.405 24.247 1.00 90.94 86 ASP A C 1
ATOM 734 O O . ASP A 1 86 ? -12.757 -0.955 25.340 1.00 90.94 86 ASP A O 1
ATOM 738 N N . GLN A 1 87 ? -11.130 -1.430 23.878 1.00 91.12 87 GLN A N 1
ATOM 739 C CA . GLN A 1 87 ? -10.020 -0.962 24.699 1.00 91.12 87 GLN A CA 1
ATOM 740 C C . GLN A 1 87 ? -9.624 0.478 24.361 1.00 91.12 87 GLN A C 1
ATOM 742 O O . GLN A 1 87 ? -10.104 1.092 23.401 1.00 91.12 87 GLN A O 1
ATOM 747 N N . LYS A 1 88 ? -8.684 1.041 25.133 1.00 86.94 88 LYS A N 1
ATOM 748 C CA . LYS A 1 88 ? -8.053 2.336 24.833 1.00 86.94 88 LYS A CA 1
ATOM 749 C C . LYS A 1 88 ? -7.056 2.193 23.672 1.00 86.94 88 LYS A C 1
ATOM 751 O O . LYS A 1 88 ? -5.852 2.321 23.859 1.00 86.94 88 LYS A O 1
ATOM 756 N N . ILE A 1 89 ? -7.576 1.951 22.472 1.00 90.75 89 ILE A N 1
ATOM 757 C CA . ILE A 1 89 ? -6.815 1.958 21.224 1.00 90.75 89 ILE A CA 1
ATOM 758 C C . ILE A 1 89 ? -6.607 3.396 20.735 1.00 90.75 89 ILE A C 1
ATOM 760 O O . ILE A 1 89 ? -7.524 4.224 20.740 1.00 90.75 89 ILE A O 1
ATOM 764 N N . SER A 1 90 ? -5.382 3.695 20.318 1.00 88.06 90 SER A N 1
ATOM 765 C CA . SER A 1 90 ? -5.009 4.927 19.632 1.00 88.06 90 SER A CA 1
ATOM 766 C C . SER A 1 90 ? -4.426 4.610 18.260 1.00 88.06 90 SER A C 1
ATOM 768 O O . SER A 1 90 ? -3.958 3.501 18.010 1.00 88.06 90 SER A O 1
ATOM 770 N N . LEU A 1 91 ? -4.395 5.612 17.384 1.00 89.62 91 LEU A N 1
ATOM 771 C CA . LEU A 1 91 ? -3.723 5.514 16.089 1.00 89.62 91 LEU A CA 1
ATOM 772 C C . LEU A 1 91 ? -2.245 5.087 16.225 1.00 89.62 91 LEU A C 1
ATOM 774 O O . LEU A 1 91 ? -1.734 4.382 15.364 1.00 89.62 91 LEU A O 1
ATOM 778 N N . GLU A 1 92 ? -1.580 5.470 17.320 1.00 92.31 92 GLU A N 1
ATOM 779 C CA . GLU A 1 92 ? -0.203 5.053 17.609 1.00 92.31 92 GLU A CA 1
ATOM 780 C C . GLU A 1 92 ? -0.103 3.540 17.839 1.00 92.31 92 GLU A C 1
ATOM 782 O O . GLU A 1 92 ? 0.843 2.906 17.391 1.00 92.31 92 GLU A O 1
ATOM 787 N N . ASN A 1 93 ? -1.099 2.943 18.504 1.00 93.12 93 ASN A N 1
ATOM 788 C CA . ASN A 1 93 ? -1.116 1.503 18.758 1.00 93.12 93 ASN A CA 1
ATOM 789 C C . ASN A 1 93 ? -1.243 0.713 17.454 1.00 93.12 93 ASN A C 1
ATOM 791 O O . ASN A 1 93 ? -0.501 -0.240 17.259 1.00 93.12 93 ASN A O 1
ATOM 795 N N . VAL A 1 94 ? -2.123 1.156 16.550 1.00 94.44 94 VAL A N 1
ATOM 796 C CA . VAL A 1 94 ? -2.298 0.526 15.232 1.00 94.44 94 VAL A CA 1
ATOM 797 C C . VAL A 1 94 ? -1.017 0.647 14.405 1.00 94.44 94 VAL A C 1
ATOM 799 O O . VAL A 1 94 ? -0.558 -0.328 13.826 1.00 94.44 94 VAL A O 1
ATOM 802 N N . ALA A 1 95 ? -0.405 1.833 14.375 1.00 94.50 95 ALA A N 1
ATOM 803 C CA . ALA A 1 95 ? 0.835 2.054 13.635 1.00 94.50 95 ALA A CA 1
ATOM 804 C C . ALA A 1 95 ? 1.980 1.162 14.150 1.00 94.50 95 ALA A C 1
ATOM 806 O O . ALA A 1 95 ? 2.697 0.560 13.351 1.00 94.50 95 ALA A O 1
ATOM 807 N N . ASN A 1 96 ? 2.099 1.029 15.476 1.00 95.00 96 ASN A N 1
ATOM 808 C CA . ASN A 1 96 ? 3.099 0.175 16.112 1.00 95.00 96 ASN A CA 1
ATOM 809 C C . ASN A 1 96 ? 2.862 -1.313 15.834 1.00 95.00 96 ASN A C 1
ATOM 811 O O . ASN A 1 96 ? 3.820 -2.014 15.529 1.00 95.00 96 ASN A O 1
ATOM 815 N N . GLU A 1 97 ? 1.613 -1.786 15.887 1.00 94.12 97 GLU A N 1
ATOM 816 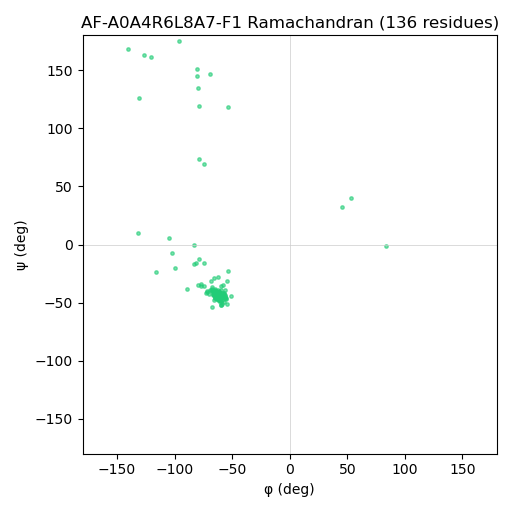C CA . GLU A 1 97 ? 1.276 -3.179 15.555 1.00 94.12 97 GLU A CA 1
ATOM 817 C C . GLU A 1 97 ? 1.707 -3.532 14.124 1.00 94.12 97 GLU A C 1
ATOM 819 O O . GLU A 1 97 ? 2.278 -4.590 13.866 1.00 94.12 97 GLU A O 1
ATOM 824 N N . LEU A 1 98 ? 1.483 -2.608 13.188 1.00 93.75 98 LEU A N 1
ATOM 825 C CA . LEU A 1 98 ? 1.820 -2.787 11.778 1.00 93.75 98 LEU A CA 1
ATOM 826 C C . LEU A 1 98 ? 3.292 -2.462 11.462 1.00 93.75 98 LEU A C 1
ATOM 828 O O . LEU A 1 98 ? 3.707 -2.595 10.314 1.00 93.75 98 LEU A O 1
ATOM 832 N N . ASN A 1 99 ? 4.091 -2.052 12.454 1.00 94.25 99 ASN A N 1
ATOM 833 C CA . ASN A 1 99 ? 5.483 -1.616 12.294 1.00 94.25 99 ASN A CA 1
ATOM 834 C C . ASN A 1 99 ? 5.668 -0.504 11.240 1.00 94.25 99 ASN A C 1
ATOM 836 O O . ASN A 1 99 ? 6.641 -0.497 10.482 1.00 94.25 99 ASN A O 1
ATOM 840 N N . ILE A 1 100 ? 4.744 0.458 11.194 1.00 93.88 100 ILE A N 1
ATOM 841 C CA . ILE A 1 100 ? 4.785 1.595 10.266 1.00 93.88 100 ILE A CA 1
ATOM 842 C C . ILE A 1 100 ? 4.673 2.928 10.996 1.00 93.88 100 ILE A C 1
ATOM 844 O O . ILE A 1 100 ? 4.224 3.022 12.134 1.00 93.88 100 ILE A O 1
ATOM 848 N N . SER A 1 101 ? 5.051 4.010 10.316 1.00 95.12 101 SER A N 1
ATOM 849 C CA . SER A 1 101 ? 4.836 5.346 10.868 1.00 95.12 101 SER A CA 1
ATOM 850 C C . SER A 1 101 ? 3.348 5.708 10.901 1.00 95.12 101 SER A C 1
ATOM 852 O O . SER A 1 101 ? 2.585 5.403 9.982 1.00 95.12 101 SER A O 1
ATOM 854 N N . LYS A 1 102 ? 2.960 6.477 11.919 1.00 94.00 102 LYS A N 1
ATOM 855 C CA . LYS A 1 102 ? 1.624 7.068 12.053 1.00 94.00 102 LYS A CA 1
ATOM 856 C C . LYS A 1 102 ? 1.165 7.831 10.808 1.00 94.00 102 LYS A C 1
ATOM 858 O O . LYS A 1 102 ? 0.019 7.704 10.387 1.00 94.00 102 LYS A O 1
ATOM 863 N N . ASN A 1 103 ? 2.057 8.637 10.232 1.00 94.00 103 ASN A N 1
ATOM 864 C CA . ASN A 1 103 ? 1.745 9.445 9.053 1.00 94.00 103 ASN A CA 1
ATOM 865 C C . ASN A 1 103 ? 1.453 8.560 7.839 1.00 94.00 103 ASN A C 1
ATOM 867 O O . ASN A 1 103 ? 0.516 8.840 7.097 1.00 94.00 103 ASN A O 1
ATOM 871 N N . TYR A 1 104 ? 2.222 7.481 7.664 1.00 93.12 104 TYR A N 1
ATOM 872 C CA . TYR A 1 104 ? 1.981 6.525 6.590 1.00 93.12 104 TYR A CA 1
ATOM 873 C C . TYR A 1 104 ? 0.639 5.812 6.772 1.00 93.12 104 TYR A C 1
ATOM 875 O O . TYR A 1 104 ? -0.160 5.805 5.840 1.00 93.12 104 TYR A O 1
ATOM 883 N N . LEU A 1 105 ? 0.338 5.333 7.985 1.00 94.44 105 LEU A N 1
ATOM 884 C CA . LEU A 1 105 ? -0.963 4.740 8.297 1.00 94.44 105 LEU A CA 1
ATOM 885 C C . LEU A 1 105 ? -2.118 5.711 8.007 1.00 94.44 105 LEU A C 1
ATOM 887 O O . LEU A 1 105 ? -3.076 5.322 7.356 1.00 94.44 105 LEU A O 1
ATOM 891 N N . CYS A 1 106 ? -2.026 6.978 8.426 1.00 93.38 106 CYS A N 1
ATOM 892 C CA . CYS A 1 106 ? -3.052 7.986 8.133 1.00 93.38 106 CYS A CA 1
ATOM 893 C C . CYS A 1 106 ? -3.328 8.142 6.635 1.00 93.38 106 CYS A C 1
ATOM 895 O O . CYS A 1 106 ? -4.489 8.234 6.241 1.00 93.38 106 CYS A O 1
ATOM 897 N N . ASN A 1 107 ? -2.270 8.210 5.824 1.00 92.94 107 ASN A N 1
ATOM 898 C CA . ASN A 1 107 ? -2.398 8.384 4.382 1.00 92.94 107 ASN A CA 1
ATOM 899 C C . ASN A 1 107 ? -3.034 7.145 3.751 1.00 92.94 107 ASN A C 1
ATOM 901 O O . ASN A 1 107 ? -4.082 7.260 3.130 1.00 92.94 107 ASN A O 1
ATOM 905 N N . VAL A 1 108 ? -2.470 5.961 4.007 1.00 93.06 108 VAL A N 1
ATO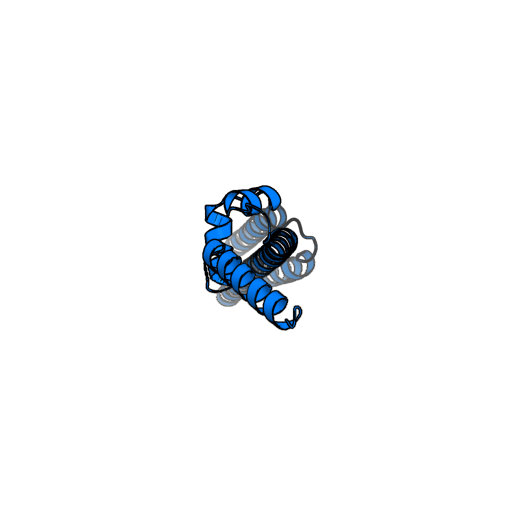M 906 C CA . VAL A 1 108 ? -2.966 4.704 3.429 1.00 93.06 108 VAL A CA 1
ATOM 907 C C . VAL A 1 108 ? -4.404 4.416 3.871 1.00 93.06 108 VAL A C 1
ATOM 909 O O . VAL A 1 108 ? -5.235 4.036 3.054 1.00 93.06 108 VAL A O 1
ATOM 912 N N . PHE A 1 109 ? -4.741 4.660 5.140 1.00 94.88 109 PHE A N 1
ATOM 913 C CA . PHE A 1 109 ? -6.097 4.442 5.653 1.00 94.88 109 PHE A CA 1
ATOM 914 C C . PHE A 1 109 ? -7.104 5.391 5.015 1.00 94.88 109 PHE A C 1
ATOM 916 O O . PHE A 1 109 ? -8.196 4.967 4.646 1.00 94.88 109 PHE A O 1
ATOM 923 N N . LYS A 1 110 ? -6.738 6.659 4.819 1.00 93.06 110 LYS A N 1
ATOM 924 C CA . LYS A 1 110 ? -7.607 7.613 4.132 1.00 93.06 110 LYS A CA 1
ATOM 925 C C . LYS A 1 110 ? -7.757 7.289 2.645 1.00 93.06 110 LYS A C 1
ATOM 927 O O . LYS A 1 110 ? -8.859 7.440 2.129 1.00 93.06 110 LYS A O 1
ATOM 932 N N . ASP A 1 111 ? -6.688 6.858 1.985 1.00 91.00 111 ASP A N 1
ATOM 933 C CA . ASP A 1 111 ? -6.696 6.532 0.557 1.00 91.00 111 ASP A CA 1
ATOM 934 C C . ASP A 1 111 ? -7.545 5.284 0.261 1.00 91.00 111 ASP A C 1
ATOM 936 O O . ASP 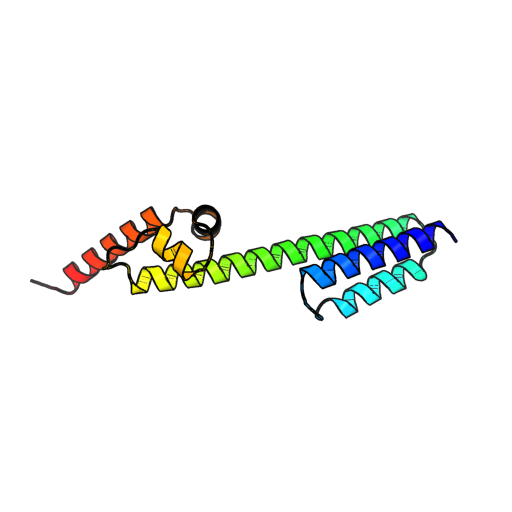A 1 111 ? -8.304 5.283 -0.705 1.00 91.00 111 ASP A O 1
ATOM 940 N N . GLU A 1 112 ? -7.475 4.254 1.111 1.00 92.19 112 GLU A N 1
ATOM 941 C CA . GLU A 1 112 ? -8.199 2.989 0.905 1.00 92.19 112 GLU A CA 1
ATOM 942 C C . GLU A 1 112 ? -9.616 2.984 1.518 1.00 92.19 112 GLU A C 1
ATOM 944 O O . GLU A 1 112 ? -10.542 2.443 0.918 1.00 92.19 112 GLU A O 1
ATOM 949 N N . ILE A 1 113 ? -9.821 3.588 2.700 1.00 92.81 113 ILE A N 1
ATOM 950 C CA . ILE A 1 113 ? -11.110 3.560 3.430 1.00 92.81 113 ILE A CA 1
ATOM 951 C C . ILE A 1 113 ? -11.925 4.849 3.230 1.00 92.81 113 ILE A C 1
ATOM 953 O O . ILE A 1 113 ? -13.138 4.867 3.436 1.00 92.81 113 ILE A O 1
ATOM 957 N N . GLY A 1 114 ? -11.287 5.949 2.820 1.00 93.25 114 GLY A N 1
ATOM 958 C CA . GLY A 1 114 ? -11.944 7.243 2.600 1.00 93.25 114 GLY A CA 1
ATOM 959 C C . GLY A 1 114 ? -12.125 8.096 3.861 1.00 93.25 114 GLY A C 1
ATOM 960 O O . GLY A 1 114 ? -12.610 9.227 3.784 1.00 93.25 114 GLY A O 1
ATOM 961 N N . GLU A 1 115 ? -11.713 7.606 5.031 1.00 91.62 115 GLU A N 1
ATOM 962 C CA . GLU A 1 115 ? -11.774 8.337 6.297 1.00 91.62 115 GLU A CA 1
ATOM 963 C C . GLU A 1 115 ? -10.535 8.114 7.163 1.00 91.62 115 GLU A C 1
ATOM 965 O O . GLU A 1 115 ? -9.698 7.267 6.877 1.00 91.62 115 GLU A O 1
ATOM 970 N N . ASN A 1 116 ? -10.376 8.913 8.219 1.00 91.75 116 ASN A N 1
ATOM 971 C CA . ASN A 1 116 ? -9.249 8.738 9.130 1.00 91.75 116 ASN A CA 1
ATOM 972 C C . ASN A 1 116 ? -9.516 7.596 10.128 1.00 91.75 116 ASN A C 1
ATOM 974 O O . ASN A 1 116 ? -10.654 7.354 10.537 1.00 91.75 116 ASN A O 1
ATOM 978 N N . THR A 1 117 ? -8.442 6.950 10.583 1.00 91.00 117 THR A N 1
ATOM 979 C CA . THR A 1 117 ? -8.493 5.798 11.495 1.00 91.00 117 THR A CA 1
ATOM 980 C C . THR A 1 117 ? -9.241 6.097 12.800 1.00 91.00 117 THR A C 1
ATOM 982 O O . THR A 1 117 ? -10.002 5.265 13.284 1.00 91.00 117 THR A O 1
ATOM 985 N N . THR A 1 118 ? -9.082 7.294 13.376 1.00 90.88 118 THR A N 1
ATOM 986 C CA . THR A 1 118 ? -9.763 7.686 14.627 1.00 90.88 118 THR A CA 1
ATOM 987 C C . THR A 1 118 ? -11.280 7.787 14.448 1.00 90.88 118 THR A C 1
ATOM 989 O O . THR A 1 118 ? -12.043 7.339 15.303 1.00 90.88 118 THR A O 1
ATOM 992 N N . THR A 1 119 ? -11.731 8.369 13.338 1.00 92.81 119 THR A N 1
ATOM 993 C CA . THR A 1 119 ? -13.143 8.466 12.962 1.00 92.81 119 THR A CA 1
ATOM 994 C C . THR A 1 119 ? -13.725 7.076 12.748 1.00 92.81 119 THR A C 1
ATOM 996 O O . THR A 1 119 ? -14.796 6.803 13.290 1.00 92.81 119 THR A O 1
ATOM 999 N N . TYR A 1 120 ? -12.995 6.193 12.062 1.00 94.62 120 TYR A N 1
ATOM 1000 C CA . TYR A 1 120 ? -13.396 4.801 11.864 1.00 94.62 120 TYR A CA 1
ATOM 1001 C C . TYR A 1 120 ? -13.591 4.063 13.199 1.00 94.62 120 TYR A C 1
ATOM 1003 O O . TYR A 1 120 ? -14.665 3.521 13.458 1.00 94.62 120 TYR A O 1
ATOM 1011 N N . ILE A 1 121 ? -12.605 4.125 14.107 1.00 92.75 121 ILE A N 1
ATOM 1012 C CA . ILE A 1 121 ? -12.685 3.502 15.443 1.00 92.75 121 ILE A CA 1
ATOM 1013 C C . ILE A 1 121 ? -13.915 4.003 16.216 1.00 92.75 121 ILE A C 1
ATOM 1015 O O . ILE A 1 121 ? -14.632 3.221 16.842 1.00 92.75 121 ILE A O 1
ATOM 1019 N N . ASN A 1 122 ? -14.178 5.312 16.182 1.00 93.25 122 ASN A N 1
ATOM 1020 C CA . ASN A 1 122 ? -15.318 5.893 16.888 1.00 93.25 122 ASN A CA 1
ATOM 1021 C C . ASN A 1 122 ? -16.660 5.439 16.300 1.00 93.25 122 ASN A C 1
ATOM 1023 O O . ASN A 1 122 ? -17.575 5.132 17.064 1.00 93.25 122 ASN A O 1
ATOM 1027 N N . LYS A 1 123 ? -16.777 5.362 14.969 1.00 94.62 123 LYS A N 1
ATOM 1028 C CA . LYS A 1 123 ? -17.973 4.823 14.305 1.00 94.62 123 LYS A CA 1
ATOM 1029 C C . LYS A 1 123 ? -18.207 3.367 14.691 1.00 94.62 123 LYS A C 1
ATOM 1031 O O . LYS A 1 123 ? -19.298 3.036 15.147 1.00 94.62 123 LYS A O 1
ATOM 1036 N N . LEU A 1 124 ? -17.161 2.543 14.630 1.00 94.50 124 LEU A N 1
ATOM 1037 C CA . LEU A 1 124 ? -17.224 1.137 15.020 1.00 94.50 124 LEU A CA 1
ATOM 1038 C C . LEU A 1 124 ? -17.732 0.965 16.460 1.00 94.50 124 LEU A C 1
ATOM 1040 O O . LEU A 1 124 ? -18.644 0.178 16.702 1.00 94.50 124 LEU A O 1
ATOM 1044 N N . ARG A 1 125 ? -17.207 1.745 17.415 1.00 94.69 125 ARG A N 1
ATOM 1045 C CA . ARG A 1 125 ? -17.666 1.724 18.817 1.00 94.69 125 ARG A CA 1
ATOM 1046 C C . ARG A 1 125 ? -19.145 2.072 18.960 1.00 94.69 125 ARG A C 1
ATOM 1048 O O . ARG A 1 125 ? -19.862 1.403 19.700 1.00 94.69 125 ARG A O 1
ATOM 1055 N N . VAL A 1 126 ? -19.599 3.116 18.266 1.00 95.06 126 VAL A N 1
ATOM 1056 C CA . VAL A 1 126 ? -21.007 3.538 18.286 1.00 95.06 126 VAL A CA 1
ATOM 1057 C C . VAL A 1 126 ? -21.903 2.438 17.723 1.00 95.06 126 VAL A C 1
ATOM 1059 O O . VAL A 1 126 ? -22.949 2.146 18.301 1.00 95.06 126 VAL A O 1
ATOM 1062 N N . ASP A 1 127 ? -21.499 1.801 16.630 1.00 95.19 127 ASP A N 1
ATOM 1063 C CA . ASP A 1 127 ? -22.309 0.772 15.987 1.00 95.19 127 ASP A CA 1
ATOM 1064 C C . ASP A 1 127 ? -22.362 -0.524 16.805 1.00 95.19 127 ASP A C 1
ATOM 1066 O O . ASP A 1 127 ? -23.450 -1.071 16.994 1.00 95.19 127 ASP A O 1
ATOM 1070 N N . LYS A 1 128 ? -21.247 -0.952 17.411 1.00 93.88 128 LYS A N 1
ATOM 1071 C CA . LYS A 1 128 ? -21.238 -2.078 18.363 1.00 93.88 128 LYS A CA 1
ATOM 1072 C C . LYS A 1 128 ? -22.097 -1.774 19.600 1.00 93.88 128 LYS A C 1
ATOM 1074 O O . LYS A 1 128 ? -22.845 -2.635 20.053 1.00 93.88 128 LYS A O 1
ATOM 1079 N N . ALA A 1 129 ? -22.081 -0.539 20.111 1.00 93.50 129 ALA A N 1
ATOM 1080 C CA . ALA A 1 129 ? -22.949 -0.138 21.221 1.00 93.50 129 ALA A CA 1
ATOM 1081 C C . ALA A 1 129 ? -24.444 -0.198 20.855 1.00 93.50 129 ALA A C 1
ATOM 1083 O O . ALA A 1 129 ? -25.246 -0.702 21.642 1.00 93.50 129 ALA A O 1
ATOM 1084 N N . LYS A 1 130 ? -24.829 0.261 19.653 1.00 94.44 130 LYS A N 1
ATOM 1085 C CA . LYS A 1 130 ? -26.210 0.122 19.153 1.00 94.44 130 LYS A CA 1
ATOM 1086 C C . LYS A 1 130 ? -26.624 -1.347 19.057 1.00 94.44 130 LYS A C 1
ATOM 1088 O O . LYS A 1 130 ? -27.729 -1.680 19.470 1.00 94.44 130 LYS A O 1
ATOM 1093 N N . GLN A 1 131 ? -25.750 -2.212 18.539 1.00 92.44 131 GLN A N 1
ATOM 1094 C CA . GLN A 1 131 ? -26.009 -3.653 18.445 1.00 92.44 131 GLN A CA 1
ATOM 1095 C C . GLN A 1 131 ? -26.255 -4.265 19.827 1.00 92.44 131 GLN A C 1
ATOM 1097 O O . GLN A 1 131 ? -27.284 -4.901 20.035 1.00 92.44 131 GLN A O 1
ATOM 1102 N N . LEU A 1 132 ? -25.389 -3.975 20.802 1.00 91.12 132 LEU A N 1
ATOM 1103 C CA . LEU A 1 132 ? -25.542 -4.462 22.175 1.00 91.12 132 LEU A CA 1
ATOM 1104 C C . LEU A 1 132 ? -26.851 -4.001 22.834 1.00 91.12 132 LEU A C 1
ATOM 1106 O O . LEU A 1 132 ? -27.446 -4.762 23.593 1.00 91.12 132 LEU A O 1
ATOM 1110 N N . LEU A 1 133 ? -27.315 -2.779 22.549 1.00 92.62 133 LEU A N 1
ATOM 1111 C CA . LEU A 1 133 ? -28.605 -2.276 23.040 1.00 92.62 133 LEU A CA 1
ATOM 1112 C C . LEU A 1 133 ? -29.806 -2.992 22.405 1.00 92.62 133 LEU A C 1
ATOM 1114 O O . LEU A 1 133 ? -30.840 -3.122 23.050 1.00 92.62 133 LEU A O 1
ATOM 1118 N N . LEU A 1 134 ? -29.688 -3.444 21.156 1.00 91.44 134 LEU A N 1
ATOM 1119 C CA . LEU A 1 134 ? -30.743 -4.194 20.469 1.00 91.44 134 LEU A CA 1
ATOM 1120 C C . LEU A 1 134 ? -30.772 -5.670 20.892 1.00 91.44 134 LEU A C 1
ATOM 1122 O O . LEU A 1 134 ? -31.849 -6.260 20.984 1.00 91.44 134 LEU A O 1
ATOM 1126 N N . GLU A 1 135 ? -29.604 -6.258 21.157 1.00 85.62 135 GLU A N 1
ATOM 1127 C CA . GLU A 1 135 ? -29.462 -7.635 21.646 1.00 85.62 135 GLU A CA 1
ATOM 1128 C C . GLU A 1 135 ? -29.897 -7.768 23.106 1.00 85.62 135 GLU A C 1
ATOM 1130 O O . GLU A 1 135 ? -30.616 -8.705 23.463 1.00 85.62 135 GLU A O 1
ATOM 1135 N N . LYS A 1 136 ? -29.530 -6.798 23.952 1.00 63.34 136 LYS A N 1
ATOM 1136 C CA . LYS A 1 136 ? -30.084 -6.659 25.300 1.00 63.34 136 LYS A CA 1
ATOM 1137 C C . LYS A 1 136 ? -31.461 -6.006 25.220 1.00 63.34 136 LYS A C 1
ATOM 1139 O O . LYS A 1 136 ? -31.631 -4.850 25.597 1.00 63.34 136 LYS A O 1
ATOM 1144 N N . LYS A 1 137 ? -32.460 -6.763 24.759 1.00 50.16 137 LYS A N 1
ATOM 1145 C CA . LYS A 1 137 ? -33.853 -6.436 25.083 1.00 50.16 137 LYS A CA 1
ATOM 1146 C C . LYS A 1 137 ? -33.970 -6.330 26.608 1.00 50.16 137 LYS A C 1
ATOM 1148 O O . LYS A 1 137 ? -33.667 -7.293 27.310 1.00 50.16 137 LYS A O 1
ATOM 1153 N N . LEU A 1 138 ? -34.343 -5.136 27.070 1.00 46.59 138 LEU A N 1
ATOM 1154 C CA . LEU A 1 138 ? -34.966 -4.901 28.374 1.00 46.59 138 LEU A CA 1
ATOM 1155 C C . LEU A 1 138 ? -36.075 -5.926 28.640 1.00 46.59 138 LEU A C 1
ATOM 1157 O O . LEU A 1 138 ? -36.813 -6.241 27.676 1.00 46.59 138 LEU A O 1
#

InterPro domains:
  IPR009057 Homedomain-like superfamily [SSF46689] (73-122)
  IPR018060 AraC-like, DNA binding HTH domain [PF00165] (81-114)
  IPR018060 AraC-like, DNA binding HTH domain [PS01124] (75-138)